Protein AF-A0A3M0ZBW6-F1 (afdb_monomer_lite)

Foldseek 3Di:
DLVVLVVCVVVVVLVVSLVVLVVVVVDDPPDDPLVVLSSLQSNLSSCVSVVNNVSSLVSLVVSCVPPVPPDCSVVSND

Sequence (78 aa):
LLYRAKALRAKGMNEAARQTITEALRKKKGRSQELLHALLYERAEAYLNLGEDAKARRDFERIYAKDPDYEDVADRLT

Structure (mmCIF, N/CA/C/O backbone):
data_AF-A0A3M0ZBW6-F1
#
_entry.id   AF-A0A3M0ZBW6-F1
#
loop_
_atom_site.group_PDB
_atom_site.id
_atom_site.type_symbol
_atom_site.label_atom_id
_atom_site.label_alt_id
_atom_site.label_comp_id
_atom_site.label_asym_id
_atom_site.label_entity_id
_atom_site.label_seq_id
_atom_site.pdbx_PDB_ins_code
_atom_site.Cartn_x
_atom_site.Cartn_y
_atom_site.Cartn_z
_atom_site.occupancy
_atom_site.B_iso_or_equiv
_atom_site.auth_seq_id
_atom_site.auth_comp_id
_atom_site.auth_asym_id
_atom_site.auth_atom_id
_atom_site.pdbx_PDB_model_num
ATOM 1 N N . LEU A 1 1 ? -7.776 12.117 1.129 1.00 88.62 1 LEU A N 1
ATOM 2 C CA . LEU A 1 1 ? -6.328 11.780 1.121 1.00 88.62 1 LEU A CA 1
ATOM 3 C C . LEU A 1 1 ? -5.981 10.724 0.073 1.00 88.62 1 LEU A C 1
ATOM 5 O O . LEU A 1 1 ? -5.002 10.939 -0.624 1.00 88.62 1 LEU A O 1
ATOM 9 N N . LEU A 1 2 ? -6.789 9.667 -0.106 1.00 95.06 2 LEU A N 1
ATOM 10 C CA . LEU A 1 2 ? -6.574 8.645 -1.146 1.00 95.06 2 LEU A CA 1
ATOM 11 C C . LEU A 1 2 ? -6.352 9.241 -2.549 1.00 95.06 2 LEU A C 1
ATOM 13 O O . LEU A 1 2 ? -5.300 9.035 -3.137 1.00 95.06 2 LEU A O 1
ATOM 17 N N . TYR A 1 3 ? -7.282 10.064 -3.046 1.00 97.50 3 TYR A N 1
ATOM 18 C CA . TYR A 1 3 ? -7.153 10.663 -4.384 1.00 97.50 3 TYR A CA 1
ATOM 19 C C . TYR A 1 3 ? -5.934 11.583 -4.542 1.00 97.50 3 TYR A C 1
ATOM 21 O O . TYR A 1 3 ? -5.328 11.629 -5.607 1.00 97.50 3 TYR A O 1
ATOM 29 N N . ARG A 1 4 ? -5.524 12.272 -3.468 1.00 97.69 4 ARG A N 1
ATOM 30 C CA . ARG A 1 4 ? -4.294 13.077 -3.469 1.00 97.69 4 ARG A CA 1
ATOM 31 C C . ARG A 1 4 ? -3.061 12.188 -3.631 1.00 97.69 4 ARG A C 1
ATOM 33 O O . ARG A 1 4 ? -2.182 12.530 -4.409 1.00 97.69 4 ARG A O 1
ATOM 40 N N . ALA A 1 5 ? -3.000 11.064 -2.919 1.00 97.94 5 ALA A N 1
ATOM 41 C CA . ALA A 1 5 ? -1.900 10.115 -3.051 1.00 97.94 5 ALA A CA 1
ATOM 42 C C . ALA A 1 5 ? -1.853 9.480 -4.449 1.00 97.94 5 ALA A C 1
ATOM 44 O O . ALA A 1 5 ? -0.784 9.491 -5.050 1.00 97.94 5 ALA A O 1
ATOM 45 N N . LYS A 1 6 ? -3.006 9.068 -5.004 1.00 98.31 6 LYS A N 1
ATOM 46 C CA . LYS A 1 6 ? -3.122 8.583 -6.393 1.00 98.31 6 LYS A CA 1
ATOM 47 C C . LYS A 1 6 ? -2.560 9.587 -7.398 1.00 98.31 6 LYS A C 1
ATOM 49 O O . LYS A 1 6 ? -1.740 9.237 -8.241 1.00 98.31 6 LYS A O 1
ATOM 54 N N . ALA A 1 7 ? -2.943 10.859 -7.268 1.00 98.44 7 ALA A N 1
ATOM 55 C CA . ALA A 1 7 ? -2.438 11.921 -8.134 1.00 98.44 7 ALA A CA 1
ATOM 56 C C . ALA A 1 7 ? -0.924 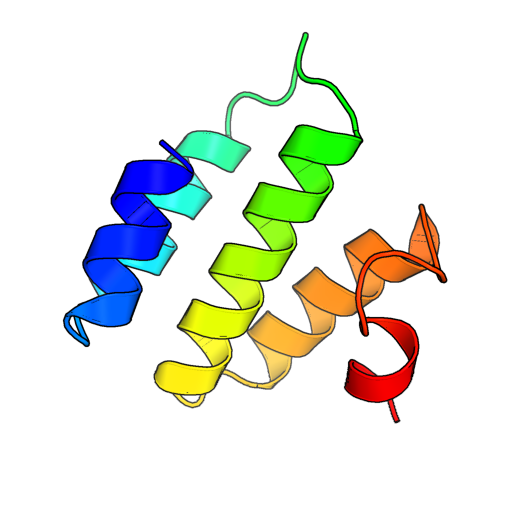12.157 -7.974 1.00 98.44 7 ALA A C 1
ATOM 58 O O . ALA A 1 7 ? -0.238 12.403 -8.962 1.00 98.44 7 ALA A O 1
ATOM 59 N N . LEU A 1 8 ? -0.391 12.076 -6.749 1.00 98.62 8 LEU A N 1
ATOM 60 C CA . LEU A 1 8 ? 1.050 12.195 -6.498 1.00 98.62 8 LEU A CA 1
ATOM 61 C C . LEU A 1 8 ? 1.825 11.025 -7.118 1.00 98.62 8 LEU A C 1
ATOM 63 O O . LEU A 1 8 ? 2.811 11.259 -7.814 1.00 98.62 8 LEU A O 1
ATOM 67 N N . ARG A 1 9 ? 1.354 9.785 -6.930 1.00 98.31 9 ARG A N 1
ATOM 68 C CA . ARG A 1 9 ? 1.970 8.583 -7.509 1.00 98.31 9 ARG A CA 1
ATOM 69 C C . ARG A 1 9 ? 1.969 8.637 -9.035 1.00 98.31 9 ARG A C 1
ATOM 71 O O . ARG A 1 9 ? 3.007 8.422 -9.648 1.00 98.31 9 ARG A O 1
ATOM 78 N N . ALA A 1 10 ? 0.846 9.027 -9.641 1.00 98.12 10 ALA A N 1
ATOM 79 C CA . ALA A 1 10 ? 0.735 9.195 -11.091 1.00 98.12 10 ALA A CA 1
ATOM 80 C C . ALA A 1 10 ? 1.717 10.238 -11.664 1.00 98.12 10 ALA A C 1
ATOM 82 O O . ALA A 1 10 ? 2.077 10.165 -12.833 1.00 98.12 10 ALA A O 1
ATOM 83 N N . LYS A 1 11 ? 2.183 11.195 -10.847 1.00 98.31 11 LYS A N 1
ATOM 84 C CA . LYS A 1 11 ? 3.220 12.176 -11.215 1.00 98.31 11 LYS A CA 1
ATOM 85 C C . LYS A 1 11 ? 4.650 11.729 -10.878 1.00 98.31 11 LYS A C 1
ATOM 87 O O . LYS A 1 11 ? 5.562 12.547 -10.933 1.00 98.31 11 LYS A O 1
ATOM 92 N N . GLY A 1 12 ? 4.851 10.477 -10.465 1.00 98.06 12 GLY A N 1
ATOM 93 C CA . GLY A 1 12 ? 6.149 9.960 -10.019 1.00 98.06 12 GLY A CA 1
ATOM 94 C C . GLY A 1 12 ? 6.587 10.464 -8.638 1.00 98.06 12 GLY A C 1
ATOM 95 O O . GLY A 1 12 ? 7.684 10.152 -8.185 1.00 98.06 12 GLY A O 1
ATOM 96 N N . MET A 1 13 ? 5.739 11.212 -7.922 1.00 98.56 13 MET A N 1
ATOM 97 C CA . MET A 1 13 ? 6.025 11.722 -6.576 1.00 98.56 13 MET A CA 1
ATOM 98 C C . MET A 1 13 ? 5.726 10.653 -5.512 1.00 98.56 13 MET A C 1
ATOM 100 O O . MET A 1 13 ? 4.899 10.846 -4.615 1.00 98.56 13 MET A O 1
ATOM 104 N N . ASN A 1 14 ? 6.389 9.501 -5.626 1.00 98.38 14 ASN A N 1
ATOM 105 C CA . ASN A 1 14 ? 6.073 8.297 -4.851 1.00 98.38 14 ASN A CA 1
ATOM 106 C C . ASN A 1 14 ? 6.303 8.478 -3.340 1.00 98.38 14 ASN A C 1
ATOM 108 O O . ASN A 1 14 ? 5.484 8.032 -2.535 1.00 98.38 14 ASN A O 1
ATOM 112 N N . GLU A 1 15 ? 7.343 9.213 -2.929 1.00 98.50 15 GLU A N 1
ATOM 113 C CA . GLU A 1 15 ? 7.575 9.524 -1.510 1.00 98.50 15 GLU A CA 1
ATOM 114 C C . GLU A 1 15 ? 6.429 10.340 -0.899 1.00 98.50 15 GLU A C 1
ATOM 116 O O . GLU A 1 15 ? 5.946 10.035 0.197 1.00 98.50 15 GLU A O 1
ATOM 121 N N . ALA A 1 16 ? 5.947 11.351 -1.628 1.00 98.44 16 ALA A N 1
ATOM 122 C CA . ALA A 1 16 ? 4.847 12.201 -1.189 1.00 98.44 16 ALA A CA 1
ATOM 123 C C . ALA A 1 16 ? 3.523 11.423 -1.132 1.00 98.44 16 ALA A C 1
ATOM 125 O O . ALA A 1 16 ? 2.734 11.605 -0.196 1.00 98.44 16 ALA A O 1
ATOM 126 N N . ALA A 1 17 ? 3.286 10.526 -2.096 1.00 98.56 17 ALA A N 1
ATOM 127 C CA . ALA A 1 17 ? 2.142 9.617 -2.085 1.00 98.56 17 ALA A CA 1
ATOM 128 C C . ALA A 1 17 ? 2.172 8.710 -0.841 1.00 98.56 17 ALA A C 1
ATOM 130 O O . ALA A 1 17 ? 1.225 8.709 -0.047 1.00 98.56 17 ALA A O 1
ATOM 131 N N . ARG A 1 18 ? 3.303 8.030 -0.600 1.00 98.38 18 ARG A N 1
ATOM 132 C CA . ARG A 1 18 ? 3.530 7.168 0.570 1.00 98.38 18 ARG A CA 1
ATOM 133 C C . ARG A 1 18 ? 3.305 7.910 1.890 1.00 98.38 18 ARG A C 1
ATOM 135 O O . ARG A 1 18 ? 2.655 7.376 2.796 1.00 98.38 18 ARG A O 1
ATOM 142 N N . GLN A 1 19 ? 3.829 9.130 2.020 1.00 98.31 19 GLN A N 1
ATOM 143 C CA . GLN A 1 19 ? 3.678 9.946 3.227 1.00 98.31 19 GLN A CA 1
ATOM 144 C C . GLN A 1 19 ? 2.214 10.348 3.456 1.00 98.31 19 GLN A C 1
ATOM 146 O O . GLN A 1 19 ? 1.685 10.146 4.552 1.00 98.31 19 GLN A O 1
ATOM 151 N N . THR A 1 20 ? 1.531 10.810 2.404 1.00 98.12 20 THR A N 1
ATOM 152 C CA . THR A 1 20 ? 0.106 11.185 2.442 1.00 98.12 20 THR A CA 1
ATOM 153 C C . THR A 1 20 ? -0.764 10.028 2.941 1.00 98.12 20 THR A C 1
ATOM 155 O O . THR A 1 20 ? -1.649 10.213 3.782 1.00 98.12 20 THR A O 1
ATOM 158 N N . ILE A 1 21 ? -0.508 8.810 2.454 1.00 97.94 21 ILE A N 1
ATOM 159 C CA . ILE A 1 21 ? -1.238 7.623 2.905 1.00 97.94 21 ILE A CA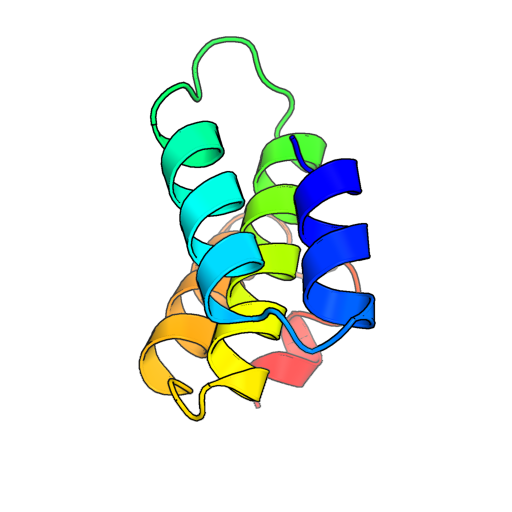 1
ATOM 160 C C . ILE A 1 21 ? -0.854 7.224 4.331 1.00 97.94 21 ILE A C 1
ATOM 162 O O . ILE A 1 21 ? -1.721 6.857 5.123 1.00 97.94 21 ILE A O 1
ATOM 166 N N . THR A 1 22 ? 0.426 7.309 4.690 1.00 97.50 22 THR A N 1
ATOM 167 C CA . THR A 1 22 ? 0.887 6.986 6.047 1.00 97.50 22 THR A CA 1
ATOM 168 C C . THR A 1 22 ? 0.177 7.848 7.088 1.00 97.50 22 THR A C 1
ATOM 170 O O . THR A 1 22 ? -0.292 7.328 8.100 1.00 97.50 22 THR A O 1
ATOM 173 N N . GLU A 1 23 ? 0.012 9.140 6.815 1.00 96.25 23 GLU A N 1
ATOM 174 C CA . GLU A 1 23 ? -0.771 10.051 7.651 1.00 96.25 23 GLU A CA 1
ATOM 175 C C . GLU A 1 23 ? -2.253 9.689 7.677 1.00 96.25 23 GLU A C 1
ATOM 177 O O . GLU A 1 23 ? -2.862 9.659 8.751 1.00 96.25 23 GLU A O 1
ATOM 182 N N . ALA A 1 24 ? -2.829 9.346 6.520 1.00 95.12 24 ALA A N 1
ATOM 183 C CA . ALA A 1 24 ? -4.203 8.875 6.458 1.00 95.12 24 ALA A CA 1
ATOM 184 C C . ALA A 1 24 ? -4.391 7.665 7.384 1.00 95.12 24 ALA A C 1
ATOM 186 O O . ALA A 1 24 ? -5.305 7.670 8.210 1.00 95.12 24 ALA A O 1
ATOM 187 N N . LEU A 1 25 ? -3.518 6.661 7.313 1.00 95.56 25 LEU A N 1
ATOM 188 C CA . LEU A 1 25 ? -3.617 5.411 8.070 1.00 95.56 25 LEU A CA 1
ATOM 189 C C . LEU A 1 25 ? -3.419 5.559 9.591 1.00 95.56 25 LEU A C 1
ATOM 191 O O . LEU A 1 25 ? -3.712 4.608 10.315 1.00 95.56 25 LEU A O 1
ATOM 195 N N . ARG A 1 26 ? -2.998 6.727 10.105 1.00 94.75 26 ARG A N 1
ATOM 196 C CA . ARG A 1 26 ? -2.934 6.997 11.560 1.00 94.75 26 ARG A CA 1
ATOM 197 C C . ARG A 1 26 ? -4.316 7.094 12.215 1.00 94.75 26 ARG A C 1
ATOM 199 O O . ARG A 1 26 ? -4.453 6.789 13.394 1.00 94.75 26 ARG A O 1
ATOM 206 N N . LYS A 1 27 ? -5.349 7.503 11.471 1.00 89.44 27 LYS A N 1
ATOM 207 C CA . LYS A 1 27 ? -6.718 7.697 11.988 1.00 89.44 27 LYS A CA 1
ATOM 208 C C . LYS A 1 27 ? -7.684 6.698 11.350 1.00 89.44 27 LYS A C 1
ATOM 210 O O . LYS A 1 27 ? -8.354 7.027 10.377 1.00 89.44 27 LYS A O 1
ATOM 215 N N . LYS A 1 28 ? -7.737 5.470 11.876 1.00 89.38 28 LYS A N 1
ATOM 216 C CA . LYS A 1 28 ? -8.547 4.373 11.301 1.00 89.38 28 LYS A CA 1
ATOM 217 C C . LYS A 1 28 ? -9.995 4.320 11.804 1.00 89.38 28 LYS A C 1
ATOM 219 O O . LYS A 1 28 ? -10.857 3.815 11.096 1.00 89.38 28 LYS A O 1
ATOM 224 N N . LYS A 1 29 ? -10.267 4.824 13.015 1.00 91.75 29 LYS A N 1
A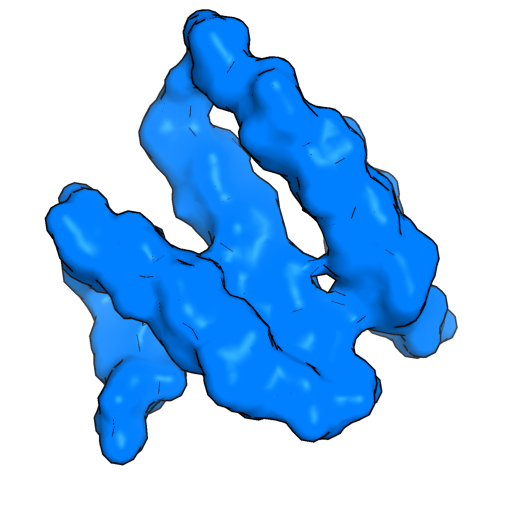TOM 225 C CA . LYS A 1 29 ? -11.597 4.758 13.644 1.00 91.75 29 LYS A CA 1
ATOM 226 C C . LYS A 1 29 ? -12.649 5.438 12.758 1.00 91.75 29 LYS A C 1
ATOM 228 O O . LYS A 1 29 ? -12.446 6.573 12.339 1.00 91.75 29 LYS A O 1
ATOM 233 N N . GLY A 1 30 ? -13.755 4.740 12.498 1.00 91.44 30 GLY A N 1
ATOM 234 C CA . GLY A 1 30 ? -14.877 5.247 11.700 1.00 91.44 30 GLY A CA 1
ATOM 235 C C . GLY A 1 30 ? -14.687 5.183 10.181 1.00 91.44 30 GLY A C 1
ATOM 236 O O . GLY A 1 30 ? -15.513 5.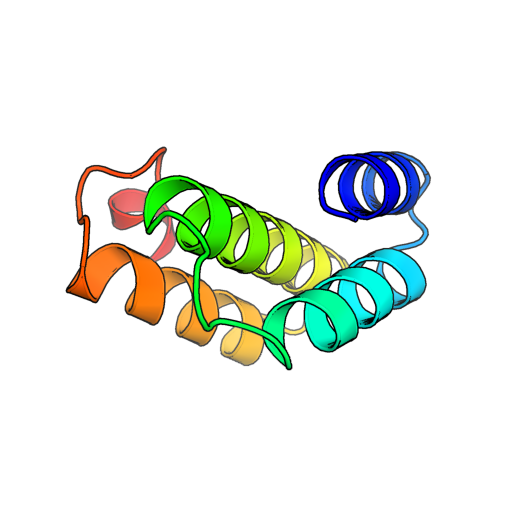730 9.460 1.00 91.44 30 GLY A O 1
ATOM 237 N N . ARG A 1 31 ? -13.624 4.545 9.673 1.00 92.88 31 ARG A N 1
ATOM 238 C CA . ARG A 1 31 ? -13.446 4.312 8.230 1.00 92.88 31 ARG A CA 1
ATOM 239 C C . ARG A 1 31 ? -13.932 2.927 7.828 1.00 92.88 31 ARG A C 1
ATOM 241 O O . ARG A 1 31 ? -13.743 1.977 8.585 1.00 92.88 31 ARG A O 1
ATOM 248 N N . SER A 1 32 ? -14.509 2.824 6.630 1.00 95.56 32 SER A N 1
ATOM 249 C CA . SER A 1 32 ? -14.862 1.536 6.030 1.00 95.56 32 SER A CA 1
ATOM 250 C C . SER A 1 32 ? -13.609 0.696 5.769 1.00 95.56 32 SER A C 1
ATOM 252 O O . SER A 1 32 ? -12.525 1.240 5.538 1.00 95.56 32 SER A O 1
ATOM 254 N N . GLN A 1 33 ? -13.761 -0.631 5.798 1.00 94.88 33 GLN A N 1
ATOM 255 C CA . GLN A 1 33 ? -12.670 -1.549 5.453 1.00 94.88 33 GLN A CA 1
ATOM 256 C C . GLN A 1 33 ? -12.207 -1.340 4.014 1.00 94.88 33 GLN A C 1
ATOM 258 O O . GLN A 1 33 ? -11.012 -1.219 3.783 1.00 94.88 33 GLN A O 1
ATOM 263 N N . GLU A 1 34 ? -13.143 -1.147 3.086 1.00 96.00 34 GLU A N 1
ATOM 264 C CA . GLU A 1 34 ? -12.852 -0.828 1.686 1.00 96.00 34 GLU A CA 1
ATOM 265 C C . GLU A 1 34 ? -11.915 0.385 1.544 1.00 96.00 34 GLU A C 1
ATOM 267 O O . GLU A 1 34 ? -10.910 0.326 0.839 1.00 96.00 34 GLU A O 1
ATOM 272 N N . LEU A 1 35 ? -12.162 1.472 2.289 1.00 96.75 35 LEU A N 1
ATOM 273 C CA . LEU A 1 35 ? -11.272 2.634 2.276 1.00 96.75 35 LEU A CA 1
ATOM 274 C C . LEU A 1 35 ? -9.898 2.310 2.881 1.00 96.75 35 LEU A C 1
ATOM 276 O O . LEU A 1 35 ? -8.888 2.858 2.442 1.00 96.75 35 LEU A O 1
ATOM 280 N N . LEU A 1 36 ? -9.836 1.468 3.913 1.00 97.75 36 LEU A N 1
ATOM 281 C CA . LEU A 1 36 ? -8.561 1.053 4.498 1.00 97.75 36 LEU A CA 1
ATOM 282 C C . LEU A 1 36 ? -7.758 0.174 3.533 1.00 97.75 36 LEU A C 1
ATOM 284 O O . LEU A 1 36 ? -6.549 0.386 3.433 1.00 97.75 36 LEU A O 1
ATOM 288 N N . HIS A 1 37 ? -8.408 -0.736 2.805 1.00 98.25 37 HIS A N 1
ATOM 289 C CA . HIS A 1 37 ? -7.781 -1.551 1.764 1.00 98.25 37 HIS A CA 1
ATOM 290 C C . HIS A 1 37 ? -7.262 -0.669 0.629 1.00 98.25 37 HIS A C 1
ATOM 292 O O . HIS A 1 37 ? -6.072 -0.718 0.335 1.00 98.25 37 HIS A O 1
ATOM 298 N N . ALA A 1 38 ? -8.078 0.262 0.124 1.00 98.25 38 ALA A N 1
ATOM 299 C CA . ALA A 1 38 ? -7.667 1.187 -0.933 1.00 98.25 38 ALA A CA 1
ATOM 300 C C . ALA A 1 38 ? -6.465 2.056 -0.531 1.00 98.25 38 ALA A C 1
ATOM 302 O O . ALA A 1 38 ? -5.587 2.348 -1.342 1.00 98.25 38 ALA A O 1
ATOM 303 N N . LEU A 1 39 ? -6.403 2.486 0.735 1.00 98.19 39 LEU A N 1
ATOM 304 C CA . LEU A 1 39 ? -5.240 3.204 1.258 1.00 98.19 39 LEU A CA 1
ATOM 305 C C . LEU A 1 39 ? -4.006 2.290 1.315 1.00 98.19 39 LEU A C 1
ATOM 307 O O . LEU A 1 39 ? -2.938 2.702 0.876 1.00 98.19 39 LEU A O 1
ATOM 311 N N . LEU A 1 40 ? -4.122 1.077 1.858 1.00 98.38 40 LEU A N 1
ATOM 312 C CA . LEU A 1 40 ? -2.996 0.138 1.930 1.00 98.38 40 LEU A CA 1
ATOM 313 C C . LEU A 1 40 ? -2.469 -0.218 0.537 1.00 98.38 40 LEU A C 1
ATOM 315 O O . LEU A 1 40 ? -1.258 -0.176 0.339 1.00 98.38 40 LEU A O 1
ATOM 319 N N . TYR A 1 41 ? -3.363 -0.467 -0.419 1.00 98.62 41 TYR A N 1
ATOM 320 C CA . TYR A 1 41 ? -3.015 -0.808 -1.794 1.00 98.62 41 TYR A CA 1
ATOM 321 C C . TYR A 1 41 ? -2.248 0.337 -2.457 1.00 98.62 41 TYR A C 1
ATOM 323 O O . TYR A 1 41 ? -1.142 0.154 -2.957 1.00 98.62 41 TYR A O 1
ATOM 331 N N . GLU A 1 42 ? -2.765 1.566 -2.352 1.00 98.56 42 GLU A N 1
ATOM 332 C CA . GLU A 1 42 ? -2.092 2.737 -2.918 1.00 98.56 42 GLU A CA 1
ATOM 333 C C . GLU A 1 42 ? -0.704 2.969 -2.299 1.00 98.56 42 GLU A C 1
ATOM 335 O O . GLU A 1 42 ? 0.223 3.421 -2.975 1.00 98.56 42 GLU A O 1
ATOM 340 N N . ARG A 1 43 ? -0.527 2.659 -1.007 1.00 98.62 43 ARG A N 1
ATOM 341 C CA . ARG A 1 43 ? 0.795 2.748 -0.377 1.00 98.62 43 ARG A CA 1
ATOM 342 C C . ARG A 1 43 ? 1.724 1.628 -0.827 1.00 98.62 43 ARG A C 1
ATOM 344 O O . ARG A 1 43 ? 2.912 1.899 -0.975 1.00 98.62 43 ARG A O 1
ATOM 351 N N . ALA A 1 44 ? 1.210 0.420 -1.037 1.00 98.69 44 ALA A N 1
ATOM 352 C CA . ALA A 1 44 ? 1.985 -0.693 -1.567 1.00 98.69 44 ALA A CA 1
ATOM 353 C C . ALA A 1 44 ? 2.520 -0.364 -2.967 1.00 98.69 44 ALA A C 1
ATOM 355 O O . ALA A 1 44 ? 3.720 -0.463 -3.199 1.00 98.69 44 ALA A O 1
ATOM 356 N N . GLU A 1 45 ? 1.674 0.173 -3.843 1.00 98.62 45 GLU A N 1
ATOM 357 C CA . GLU A 1 45 ? 2.069 0.675 -5.164 1.00 98.62 45 GLU A CA 1
ATOM 358 C C . GLU A 1 45 ? 3.137 1.780 -5.080 1.00 98.62 45 GLU A C 1
ATOM 360 O O . GLU A 1 45 ? 4.122 1.773 -5.818 1.00 98.62 45 GLU A O 1
ATOM 365 N N . ALA A 1 46 ? 2.994 2.722 -4.141 1.00 98.62 46 ALA A N 1
ATOM 366 C CA . ALA A 1 46 ? 4.022 3.736 -3.909 1.00 98.62 46 ALA A CA 1
ATOM 367 C C . ALA A 1 46 ? 5.345 3.130 -3.400 1.00 98.62 46 ALA A C 1
ATOM 369 O O . ALA A 1 46 ? 6.408 3.634 -3.753 1.00 98.62 46 ALA A O 1
ATOM 370 N N . TYR A 1 47 ? 5.298 2.067 -2.588 1.00 98.75 47 TYR A N 1
ATOM 371 C CA . TYR A 1 47 ? 6.486 1.341 -2.136 1.00 98.75 47 TYR A CA 1
ATOM 372 C C . TYR A 1 47 ? 7.185 0.597 -3.277 1.00 98.75 47 TYR A C 1
ATOM 374 O O . TYR A 1 47 ? 8.407 0.690 -3.365 1.00 98.75 47 TYR A O 1
ATOM 382 N N . LEU A 1 48 ? 6.440 -0.070 -4.165 1.00 98.50 48 LEU A N 1
ATOM 383 C CA . LEU A 1 48 ? 7.002 -0.732 -5.350 1.00 98.50 48 LEU A CA 1
ATOM 384 C C . LEU A 1 48 ? 7.751 0.268 -6.237 1.00 98.50 48 LEU A C 1
ATOM 386 O O . LEU A 1 48 ? 8.904 0.049 -6.593 1.00 98.50 48 LEU A O 1
ATOM 390 N N . ASN A 1 49 ? 7.150 1.431 -6.504 1.00 98.44 49 ASN A N 1
ATOM 391 C CA . ASN A 1 49 ? 7.801 2.481 -7.291 1.00 98.44 49 ASN A CA 1
ATOM 392 C C . ASN A 1 49 ? 9.058 3.080 -6.623 1.00 98.44 49 ASN A C 1
ATOM 394 O O . ASN A 1 49 ? 9.827 3.776 -7.283 1.00 98.44 49 ASN A O 1
ATOM 398 N N . LEU A 1 50 ? 9.244 2.867 -5.317 1.00 98.44 50 LEU A N 1
ATOM 399 C CA . LEU A 1 50 ? 10.431 3.278 -4.559 1.00 98.44 50 LEU A CA 1
ATOM 400 C C . LEU A 1 50 ? 11.460 2.141 -4.402 1.00 98.44 50 LEU A C 1
ATOM 402 O O . LEU A 1 50 ? 12.491 2.359 -3.770 1.00 98.44 50 LEU A O 1
ATOM 406 N N . GLY A 1 51 ? 11.193 0.941 -4.934 1.00 98.31 51 GLY A N 1
ATOM 407 C CA . GLY A 1 51 ? 12.033 -0.248 -4.740 1.00 98.31 51 GLY A CA 1
ATOM 408 C C . GLY A 1 51 ? 11.972 -0.824 -3.320 1.00 98.31 51 GLY A C 1
ATOM 409 O O . GLY A 1 51 ? 12.884 -1.522 -2.881 1.00 98.31 51 GLY A O 1
ATOM 410 N N . GLU A 1 52 ? 10.923 -0.506 -2.558 1.00 98.38 52 GLU A N 1
ATOM 411 C CA . GLU A 1 52 ? 10.742 -0.955 -1.176 1.00 98.38 52 GLU A CA 1
ATOM 412 C C . GLU A 1 52 ? 9.818 -2.188 -1.087 1.00 98.38 52 GLU A C 1
ATOM 414 O O . GLU A 1 52 ? 8.857 -2.210 -0.311 1.00 98.38 52 GLU A O 1
ATOM 419 N N . ASP A 1 53 ? 10.115 -3.237 -1.857 1.00 97.94 53 ASP A N 1
ATOM 420 C CA . ASP A 1 53 ? 9.239 -4.399 -2.096 1.00 97.94 53 ASP A CA 1
ATOM 421 C C . ASP A 1 53 ? 8.788 -5.111 -0.815 1.00 97.94 53 ASP A C 1
ATOM 423 O O . ASP A 1 53 ? 7.616 -5.449 -0.651 1.00 97.94 53 ASP A O 1
ATOM 427 N N . ALA A 1 54 ? 9.683 -5.259 0.166 1.00 98.19 54 ALA A N 1
ATOM 428 C CA . ALA A 1 54 ? 9.341 -5.860 1.456 1.00 98.19 54 ALA A CA 1
ATOM 429 C C . ALA A 1 54 ? 8.277 -5.047 2.221 1.00 98.19 54 ALA A C 1
ATOM 431 O O . ALA A 1 54 ? 7.524 -5.582 3.038 1.00 98.19 54 ALA A O 1
ATOM 432 N N . LYS A 1 55 ? 8.203 -3.729 2.000 1.00 98.44 55 LYS A N 1
ATOM 433 C CA . LYS A 1 55 ? 7.161 -2.884 2.596 1.00 98.44 55 LYS A CA 1
ATOM 434 C C . LYS A 1 55 ? 5.859 -2.975 1.807 1.00 98.44 55 LYS A C 1
ATOM 436 O O . LYS A 1 55 ? 4.814 -3.042 2.451 1.00 98.44 55 LYS A O 1
ATOM 441 N N . ALA A 1 56 ? 5.931 -3.039 0.476 1.00 98.62 56 ALA A N 1
ATOM 442 C CA . ALA A 1 56 ? 4.770 -3.271 -0.379 1.00 98.62 56 ALA A CA 1
ATOM 443 C C . ALA A 1 56 ? 4.087 -4.605 -0.047 1.00 98.62 56 ALA A C 1
ATOM 445 O O . ALA A 1 56 ? 2.903 -4.619 0.287 1.00 98.62 56 ALA A O 1
ATOM 446 N N . ARG A 1 57 ? 4.862 -5.699 -0.001 1.00 98.44 57 ARG A N 1
ATOM 447 C CA . ARG A 1 57 ? 4.372 -7.044 0.330 1.00 98.44 57 ARG A CA 1
ATOM 448 C C . ARG A 1 57 ? 3.605 -7.074 1.651 1.00 98.44 57 ARG A C 1
ATOM 450 O O . ARG A 1 57 ? 2.505 -7.602 1.703 1.00 98.44 57 ARG A O 1
ATOM 457 N N . ARG A 1 58 ? 4.116 -6.419 2.700 1.00 98.56 58 ARG A N 1
ATOM 458 C CA . ARG A 1 58 ? 3.429 -6.344 4.007 1.00 98.56 58 ARG A CA 1
ATOM 459 C C . ARG A 1 58 ? 2.093 -5.606 3.965 1.00 98.56 58 ARG A C 1
ATOM 461 O O . ARG A 1 58 ? 1.229 -5.873 4.798 1.00 98.56 58 ARG A O 1
ATOM 468 N N . ASP A 1 59 ? 1.934 -4.627 3.080 1.00 98.56 59 ASP A N 1
ATOM 469 C CA . ASP A 1 59 ? 0.650 -3.947 2.915 1.00 98.56 59 ASP A CA 1
ATOM 470 C C . ASP A 1 59 ? -0.331 -4.808 2.108 1.00 98.56 59 ASP A C 1
ATOM 472 O O . ASP A 1 59 ? -1.489 -4.897 2.513 1.00 98.56 59 ASP A O 1
ATOM 476 N N . PHE A 1 60 ? 0.132 -5.529 1.082 1.00 98.69 60 PHE A N 1
ATOM 477 C CA . PHE A 1 60 ? -0.677 -6.531 0.378 1.00 98.69 60 PHE A CA 1
ATOM 478 C C . PHE A 1 60 ? -1.111 -7.684 1.294 1.00 98.69 60 PHE A C 1
ATOM 480 O O . PHE A 1 60 ? -2.295 -7.990 1.362 1.00 98.69 60 PHE A O 1
ATOM 487 N N . GLU A 1 61 ? -0.210 -8.248 2.104 1.00 98.62 61 GLU A N 1
ATOM 488 C CA . GLU A 1 61 ? -0.529 -9.301 3.084 1.00 98.62 61 GLU A CA 1
ATOM 489 C C . GLU A 1 61 ? -1.620 -8.864 4.074 1.00 98.62 61 GLU A C 1
ATOM 491 O O . GLU A 1 61 ? -2.476 -9.656 4.468 1.00 98.62 61 GLU A O 1
ATOM 496 N N . ARG A 1 62 ? -1.627 -7.585 4.475 1.00 98.25 62 ARG A N 1
ATOM 497 C CA . ARG A 1 62 ? -2.664 -7.037 5.365 1.00 98.25 62 ARG A CA 1
ATOM 498 C C . ARG A 1 62 ? -4.032 -6.961 4.706 1.00 98.25 62 ARG A C 1
ATOM 500 O O . ARG A 1 62 ? -5.021 -7.138 5.415 1.00 98.25 62 ARG A O 1
ATOM 507 N N . ILE A 1 63 ? -4.076 -6.641 3.416 1.00 98.44 63 ILE A N 1
ATOM 508 C CA . ILE A 1 63 ? -5.314 -6.636 2.635 1.00 98.44 63 ILE A CA 1
ATOM 509 C C . ILE A 1 63 ? -5.773 -8.080 2.453 1.00 98.44 63 ILE A C 1
ATOM 511 O O . ILE A 1 63 ? -6.869 -8.407 2.885 1.00 98.44 63 ILE A O 1
ATOM 515 N N . TYR A 1 64 ? -4.900 -8.958 1.954 1.00 98.38 64 TYR A N 1
ATOM 516 C CA . TYR A 1 64 ? -5.200 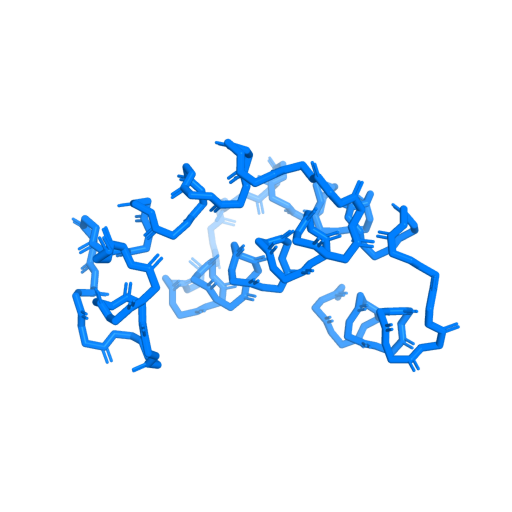-10.369 1.709 1.00 98.38 64 TYR A CA 1
ATOM 517 C C . TYR A 1 64 ? -5.735 -11.086 2.959 1.00 98.38 64 TYR A C 1
ATOM 519 O O . TYR A 1 64 ? -6.703 -11.832 2.895 1.00 98.38 64 TYR A O 1
ATOM 527 N N . ALA A 1 65 ? -5.177 -10.803 4.143 1.00 98.12 65 ALA A N 1
ATOM 528 C CA . ALA A 1 65 ? -5.658 -11.374 5.405 1.00 98.12 65 ALA A CA 1
ATOM 529 C C . ALA A 1 65 ? -7.094 -10.955 5.797 1.00 98.12 65 ALA A C 1
ATOM 531 O O . ALA A 1 65 ? -7.644 -11.483 6.768 1.00 98.12 65 ALA A O 1
ATOM 532 N N . LYS A 1 66 ? -7.678 -9.960 5.123 1.00 97.31 66 LYS A N 1
ATOM 533 C CA . LYS A 1 66 ? -9.040 -9.457 5.352 1.00 97.31 66 LYS A CA 1
ATOM 534 C C . LYS A 1 66 ? -9.959 -9.682 4.162 1.00 97.31 66 LYS A C 1
ATOM 536 O O . LYS A 1 66 ? -11.141 -9.924 4.381 1.00 97.31 66 LYS A O 1
ATOM 541 N N . ASP A 1 67 ? -9.415 -9.577 2.962 1.00 98.00 67 ASP A N 1
ATOM 542 C CA . ASP A 1 67 ? -10.123 -9.655 1.697 1.00 98.00 67 ASP A CA 1
ATOM 543 C C . ASP A 1 67 ? -9.157 -10.186 0.620 1.00 98.00 67 ASP A C 1
ATOM 545 O O . ASP A 1 67 ? -8.430 -9.404 -0.000 1.00 98.00 67 ASP A O 1
ATOM 549 N N . PRO A 1 68 ? -9.065 -11.521 0.463 1.00 97.44 68 PRO A N 1
ATOM 550 C CA . PRO A 1 68 ? -8.206 -12.162 -0.535 1.00 97.44 68 PRO A CA 1
ATOM 551 C C . PRO A 1 68 ? -8.551 -11.786 -1.980 1.00 97.44 68 PRO A C 1
ATOM 553 O O . PRO A 1 68 ? -7.666 -11.804 -2.831 1.00 97.44 68 PRO A O 1
ATOM 556 N N . ASP A 1 69 ? -9.813 -11.425 -2.230 1.00 97.56 69 ASP A N 1
ATOM 557 C CA . ASP A 1 69 ? -10.354 -11.099 -3.554 1.00 97.56 69 ASP A CA 1
ATOM 558 C C . ASP A 1 69 ? -10.266 -9.589 -3.864 1.00 97.56 69 ASP A C 1
ATOM 560 O O . ASP A 1 69 ? -10.810 -9.109 -4.862 1.00 97.56 69 ASP A O 1
ATOM 564 N N . TYR A 1 70 ? -9.601 -8.808 -3.002 1.00 97.81 70 TYR A N 1
ATOM 565 C CA . TYR A 1 70 ? -9.442 -7.371 -3.194 1.00 97.81 70 TYR A CA 1
ATOM 566 C C . TYR A 1 70 ? -8.479 -7.060 -4.347 1.00 97.81 70 TYR A C 1
ATOM 568 O O . TYR A 1 70 ? -7.263 -7.229 -4.221 1.00 97.81 70 TYR A O 1
ATOM 576 N N . GLU A 1 71 ? -9.024 -6.520 -5.437 1.00 97.12 71 GLU A N 1
ATOM 577 C CA . GLU A 1 71 ? -8.277 -6.209 -6.664 1.00 97.12 71 GLU A CA 1
ATOM 578 C C . GLU A 1 71 ? -7.470 -7.433 -7.148 1.00 97.12 71 GLU A C 1
ATOM 580 O O . GLU A 1 71 ? -8.050 -8.479 -7.417 1.00 97.12 71 GLU A O 1
ATOM 585 N N . ASP A 1 72 ? -6.150 -7.315 -7.274 1.00 97.69 72 ASP A N 1
ATOM 586 C CA . ASP A 1 72 ? -5.225 -8.368 -7.712 1.00 97.69 72 ASP A CA 1
ATOM 587 C C . ASP A 1 72 ? -4.304 -8.840 -6.568 1.00 97.69 72 ASP A C 1
ATOM 589 O O . ASP A 1 72 ? -3.225 -9.383 -6.804 1.00 97.69 72 ASP A O 1
ATOM 593 N N . VAL A 1 73 ? -4.685 -8.617 -5.301 1.00 97.12 73 VAL A N 1
ATOM 594 C CA . VAL A 1 73 ? -3.767 -8.791 -4.161 1.00 97.12 73 VAL A CA 1
ATOM 595 C C . VAL A 1 73 ? -3.260 -10.227 -3.989 1.00 97.12 73 VAL A C 1
ATOM 597 O O . VAL A 1 73 ? -2.133 -10.416 -3.531 1.00 97.12 73 VAL A O 1
ATOM 600 N N . ALA A 1 74 ? -4.051 -11.230 -4.375 1.00 97.06 74 ALA A N 1
ATOM 601 C CA . ALA A 1 74 ? -3.621 -12.625 -4.385 1.00 97.06 74 ALA A CA 1
ATOM 602 C C . ALA A 1 74 ? -2.439 -12.842 -5.347 1.00 97.06 74 ALA A C 1
ATOM 604 O O . ALA A 1 74 ? -1.428 -13.427 -4.956 1.00 97.06 74 ALA A O 1
ATOM 605 N N . ASP A 1 75 ? -2.524 -12.281 -6.556 1.00 97.38 75 ASP A N 1
ATOM 606 C CA . ASP A 1 75 ? -1.480 -12.372 -7.582 1.00 97.38 75 ASP A CA 1
ATOM 607 C C . ASP A 1 75 ? -0.228 -11.572 -7.192 1.00 97.38 75 ASP A C 1
ATOM 609 O O . ASP A 1 75 ? 0.893 -11.936 -7.531 1.00 97.38 75 ASP A O 1
ATOM 613 N N . ARG A 1 76 ? -0.378 -10.490 -6.416 1.00 96.00 76 ARG A N 1
ATOM 614 C CA . ARG A 1 76 ? 0.761 -9.690 -5.923 1.00 96.00 76 ARG A CA 1
ATOM 615 C C . ARG A 1 76 ? 1.614 -10.396 -4.861 1.00 96.00 76 ARG 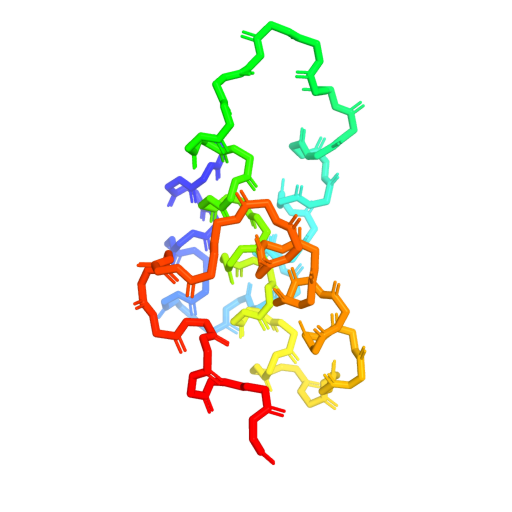A C 1
ATOM 617 O O . ARG A 1 76 ? 2.675 -9.877 -4.506 1.00 96.00 76 ARG A O 1
ATOM 624 N N . LEU A 1 77 ? 1.154 -11.521 -4.304 1.00 95.25 77 LEU A N 1
ATOM 625 C CA . LEU A 1 77 ? 1.833 -12.243 -3.218 1.00 95.25 77 LEU A CA 1
ATOM 626 C C . LEU A 1 77 ? 2.546 -13.532 -3.656 1.00 95.25 77 LEU A C 1
ATOM 628 O O . LEU A 1 77 ? 3.257 -14.122 -2.827 1.00 95.25 77 LEU A O 1
ATOM 632 N N . THR A 1 78 ? 2.383 -13.937 -4.917 1.00 89.31 78 THR A N 1
ATOM 633 C CA . THR A 1 78 ? 3.071 -15.083 -5.533 1.00 89.31 78 THR A CA 1
ATOM 634 C C . THR A 1 78 ? 4.512 -14.741 -5.876 1.00 89.31 78 THR A C 1
ATOM 636 O O . THR A 1 78 ? 5.405 -15.519 -5.476 1.00 89.31 78 THR A O 1
#

pLDDT: mean 97.12, std 2.38, range [88.62, 98.75]

Radius of gyration: 11.64 Å; chains: 1; bounding box: 27×28×25 Å

Secondary structure (DSSP, 8-state):
-HHHHHHHHHTT-HHHHHHHHHHHHT--TT--HHHHHHHHHHHHHHHHTTT-HHHHHHHHHHHHTT-TTSTTTTGGG-